Protein AF-A0A520RZV2-F1 (afdb_monomer)

Solvent-accessible surface area (backbone atoms only — not comparable to full-atom values): 5641 Å² total; per-residue (Å²): 122,67,65,60,52,51,58,69,72,41,87,67,44,60,39,79,42,85,43,65,68,91,54,41,54,62,55,34,53,69,44,55,80,52,77,84,25,14,36,23,39,26,39,49,92,39,63,72,88,43,96,86,32,50,25,68,58,19,50,54,49,34,60,49,47,32,72,74,50,69,66,45,37,33,38,22,48,86,96,43,80,29,50,36,92,39,45,44,75,38,72,91,79,67,40,64,42,74,109

Organism: NCBI:txi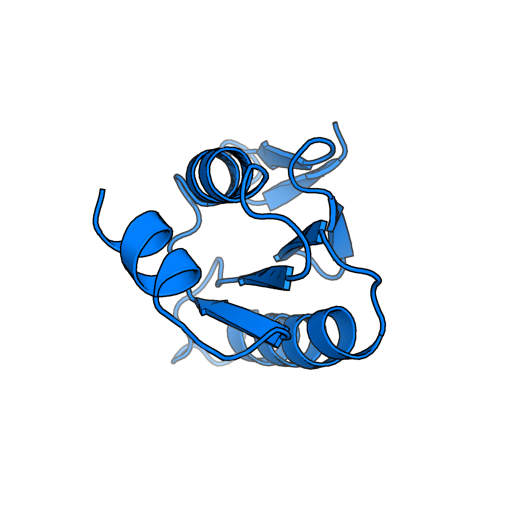d2510334

Radius of gyration: 12.78 Å; Cα contacts (8 Å, |Δi|>4): 177; chains: 1; bounding box: 38×28×32 Å

Foldseek 3Di:
DPPLVVVLPDPDQQEEAEDDDPCQLVVLVVNQPPWSHEYEYEYWLDPPPDPPICGVVQVVVSVVRSVPDGTAGWYRWPNDIGGSVQWDQPPVVRGIDGD

Structure (mmCIF, N/CA/C/O backbone):
data_AF-A0A520RZV2-F1
#
_entry.id   AF-A0A520RZV2-F1
#
loop_
_atom_site.group_PDB
_atom_site.id
_atom_site.type_symbol
_atom_site.label_atom_id
_atom_site.label_alt_id
_atom_site.label_comp_id
_atom_site.label_asym_id
_atom_site.label_entity_id
_atom_site.label_seq_id
_atom_site.pdbx_PDB_ins_code
_atom_site.Cartn_x
_atom_site.Cartn_y
_atom_site.Cartn_z
_atom_site.occupancy
_atom_site.B_iso_or_equiv
_atom_site.auth_seq_id
_atom_site.auth_comp_id
_atom_site.auth_asym_id
_atom_site.auth_atom_id
_atom_site.pdbx_PDB_model_num
ATOM 1 N N . GLN A 1 1 ? -5.084 16.148 0.280 1.00 55.41 1 GLN A N 1
ATOM 2 C CA . GLN A 1 1 ? -6.293 16.172 1.142 1.00 55.41 1 GLN A CA 1
ATOM 3 C C . GLN A 1 1 ? -7.427 15.262 0.646 1.00 55.41 1 GLN A C 1
ATOM 5 O O . GLN A 1 1 ? -8.247 14.853 1.457 1.00 55.41 1 GLN A O 1
ATOM 10 N N . THR A 1 2 ? -7.460 14.874 -0.631 1.00 85.94 2 THR A N 1
ATOM 11 C CA . THR A 1 2 ? -8.579 14.140 -1.254 1.00 85.94 2 THR A CA 1
ATOM 12 C C . THR A 1 2 ? -8.720 12.674 -0.811 1.00 85.94 2 THR A C 1
ATOM 14 O O . THR A 1 2 ? -9.833 12.239 -0.533 1.00 85.94 2 THR A O 1
ATOM 17 N N . VAL A 1 3 ? -7.622 11.917 -0.656 1.00 95.00 3 VAL A N 1
ATOM 18 C CA . VAL A 1 3 ? -7.703 10.467 -0.354 1.00 95.00 3 VAL A CA 1
ATOM 19 C C . VAL A 1 3 ? -8.224 10.156 1.055 1.00 95.00 3 VAL A C 1
ATOM 21 O O . VAL A 1 3 ? -9.098 9.311 1.202 1.00 95.00 3 VAL A O 1
ATOM 24 N N . LYS A 1 4 ? -7.771 10.878 2.094 1.00 95.88 4 LYS A N 1
ATOM 25 C CA . LYS A 1 4 ? -8.250 10.682 3.479 1.00 95.88 4 LYS A CA 1
ATOM 26 C C . LYS A 1 4 ? -9.758 10.898 3.580 1.00 95.88 4 LYS A C 1
ATOM 28 O O . LYS A 1 4 ? -10.444 10.125 4.238 1.00 95.88 4 LYS A O 1
ATOM 33 N N . GLN A 1 5 ? -10.272 11.928 2.907 1.00 96.06 5 GLN A N 1
ATOM 34 C CA . GLN A 1 5 ? -11.706 12.211 2.893 1.00 96.06 5 GLN A CA 1
ATOM 35 C C . GLN A 1 5 ? -12.488 11.148 2.120 1.00 96.06 5 GLN A C 1
ATOM 37 O O . GLN A 1 5 ? -13.506 10.681 2.618 1.00 96.06 5 GLN A O 1
ATOM 42 N N . ALA A 1 6 ? -11.978 10.693 0.971 1.00 96.44 6 ALA A N 1
ATOM 43 C CA . ALA A 1 6 ? -12.589 9.591 0.228 1.00 96.44 6 ALA A CA 1
ATOM 44 C C . ALA A 1 6 ? -12.670 8.304 1.068 1.00 96.44 6 ALA A C 1
ATOM 46 O O . ALA A 1 6 ? -13.715 7.662 1.110 1.00 96.44 6 ALA A O 1
ATOM 47 N N . VAL A 1 7 ? -11.606 7.957 1.800 1.00 97.44 7 VAL A N 1
ATOM 48 C CA . VAL A 1 7 ? -11.591 6.784 2.689 1.00 97.44 7 VAL A CA 1
ATOM 49 C C . VAL A 1 7 ? -12.566 6.946 3.860 1.00 97.44 7 VAL A C 1
ATOM 51 O O . VAL A 1 7 ? -13.268 5.992 4.188 1.00 97.44 7 VAL A O 1
ATOM 54 N N . LYS A 1 8 ? -12.655 8.139 4.468 1.00 96.38 8 LYS A N 1
ATOM 55 C CA . LYS A 1 8 ? -13.627 8.425 5.541 1.00 96.38 8 LYS A CA 1
ATOM 56 C C . LYS A 1 8 ? -15.077 8.323 5.063 1.00 96.38 8 LYS A C 1
ATOM 58 O O . LYS A 1 8 ? -15.900 7.761 5.773 1.00 96.38 8 LYS A O 1
ATOM 63 N N . ALA A 1 9 ? -15.375 8.851 3.877 1.00 96.06 9 ALA A N 1
ATOM 64 C CA . ALA A 1 9 ? -16.713 8.814 3.287 1.00 96.06 9 ALA A CA 1
ATOM 65 C C . ALA A 1 9 ? -17.090 7.429 2.727 1.00 96.06 9 ALA A C 1
ATOM 67 O O . ALA A 1 9 ? -18.264 7.150 2.501 1.00 96.06 9 ALA A O 1
ATOM 68 N N . CYS A 1 10 ? -16.112 6.553 2.488 1.00 95.88 10 CYS A N 1
ATOM 69 C CA . CYS A 1 10 ? -16.353 5.219 1.959 1.00 95.88 10 CYS A CA 1
ATOM 70 C C . CYS A 1 10 ? -16.972 4.298 3.021 1.00 95.88 10 CYS A C 1
ATOM 72 O O . CYS A 1 10 ? -16.412 4.101 4.102 1.00 95.88 10 CYS A O 1
ATOM 74 N N . HIS A 1 11 ? -18.094 3.658 2.687 1.00 96.88 11 HIS A N 1
ATOM 75 C CA . HIS A 1 11 ? -18.745 2.670 3.554 1.00 96.88 11 HIS A CA 1
ATOM 76 C C . HIS A 1 11 ? -17.967 1.348 3.661 1.00 96.88 11 HIS A C 1
ATOM 78 O O . HIS A 1 11 ? -18.162 0.599 4.613 1.00 96.88 11 HIS A O 1
ATOM 84 N N . ALA A 1 12 ? -17.061 1.049 2.723 1.00 97.94 12 ALA A N 1
ATOM 85 C CA . ALA A 1 12 ? -16.272 -0.177 2.776 1.00 97.94 12 ALA A CA 1
ATOM 86 C C . ALA A 1 12 ? -15.296 -0.170 3.967 1.00 97.94 12 ALA A C 1
ATOM 88 O O . ALA A 1 12 ? -14.646 0.837 4.261 1.00 97.94 12 ALA A O 1
ATOM 89 N N . HIS A 1 13 ? -15.166 -1.318 4.633 1.00 98.00 13 HIS A N 1
ATOM 90 C CA . HIS A 1 13 ? -14.194 -1.532 5.714 1.00 98.00 13 HIS A CA 1
ATOM 91 C C . HIS A 1 13 ? -12.870 -2.121 5.223 1.00 98.00 13 HIS A C 1
ATOM 93 O O . HIS A 1 13 ? -11.872 -2.038 5.926 1.00 98.00 13 HIS A O 1
ATOM 99 N N . LYS A 1 14 ? -12.851 -2.710 4.025 1.00 98.75 14 LYS A N 1
ATOM 100 C CA . LYS A 1 14 ? -11.675 -3.315 3.392 1.00 98.75 14 LYS A CA 1
ATOM 101 C C . LYS A 1 14 ? -11.368 -2.530 2.126 1.00 98.75 14 LYS A C 1
ATOM 103 O O . LYS A 1 14 ? -12.177 -2.533 1.201 1.00 98.75 14 LYS A O 1
ATOM 108 N N . ILE A 1 15 ? -10.255 -1.806 2.115 1.00 98.75 15 ILE A N 1
ATOM 109 C CA . ILE A 1 15 ? -9.921 -0.848 1.058 1.00 98.75 15 ILE A CA 1
ATOM 110 C C . ILE A 1 15 ? -8.508 -1.127 0.556 1.00 98.75 15 ILE A C 1
ATOM 112 O O . ILE A 1 15 ? -7.567 -1.194 1.342 1.00 98.75 15 ILE A O 1
ATOM 116 N N . ILE A 1 16 ? -8.357 -1.237 -0.761 1.00 98.69 16 ILE A N 1
ATOM 117 C CA . ILE A 1 16 ? -7.054 -1.242 -1.428 1.00 98.69 16 ILE A CA 1
ATOM 118 C C . ILE A 1 16 ? -6.891 0.091 -2.148 1.00 98.69 16 ILE A C 1
ATOM 120 O O . ILE A 1 16 ? -7.819 0.560 -2.808 1.00 98.69 16 ILE A O 1
ATOM 124 N N . ILE A 1 17 ? -5.715 0.697 -2.024 1.00 98.44 17 ILE A N 1
ATOM 125 C CA . ILE A 1 17 ? -5.363 1.949 -2.692 1.00 98.44 17 ILE A CA 1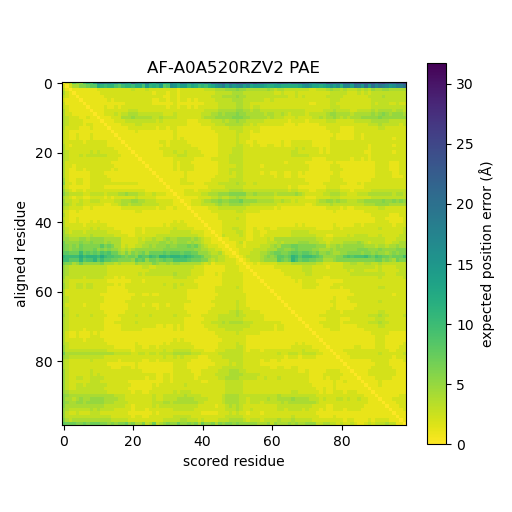
ATOM 126 C C . ILE A 1 17 ? -4.117 1.704 -3.535 1.00 98.44 17 ILE A C 1
ATOM 128 O O . ILE A 1 17 ? -3.036 1.457 -3.003 1.00 98.44 17 ILE A O 1
ATOM 132 N N . THR A 1 18 ? -4.251 1.820 -4.853 1.00 97.88 18 THR A N 1
ATOM 133 C CA . THR A 1 18 ? -3.093 1.923 -5.746 1.00 97.88 18 THR A CA 1
ATOM 134 C C . THR A 1 18 ? -2.492 3.321 -5.640 1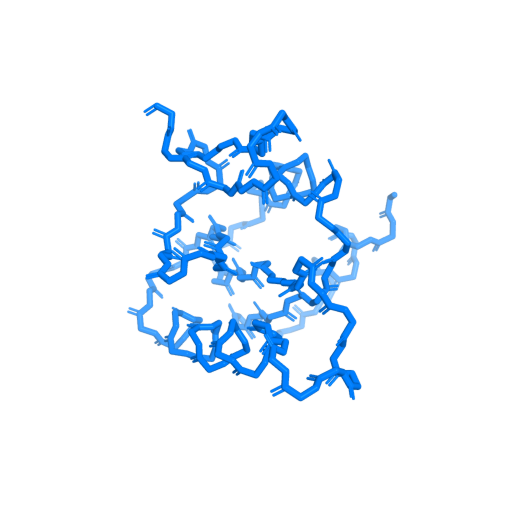.00 97.88 18 THR A C 1
ATOM 136 O O . THR A 1 18 ? -3.215 4.314 -5.746 1.00 97.88 18 THR A O 1
ATOM 139 N N . HIS A 1 19 ? -1.183 3.414 -5.436 1.00 98.12 19 HIS A N 1
ATOM 140 C CA . HIS A 1 19 ? -0.491 4.669 -5.161 1.00 98.12 19 HIS A CA 1
ATOM 141 C C . HIS A 1 19 ? 0.925 4.662 -5.762 1.00 98.12 19 HIS A C 1
ATOM 143 O O . HIS A 1 19 ? 1.565 3.616 -5.855 1.00 98.12 19 HIS A O 1
ATOM 149 N N . GLY A 1 20 ? 1.439 5.837 -6.142 1.00 97.06 20 GLY A N 1
ATOM 150 C CA . GLY A 1 20 ? 2.844 5.993 -6.543 1.00 97.06 20 GLY A CA 1
ATOM 151 C C . GLY A 1 20 ? 3.802 5.746 -5.371 1.00 97.06 20 GLY A C 1
ATOM 152 O O . GLY A 1 20 ? 3.458 5.998 -4.218 1.00 97.06 20 GLY A O 1
ATOM 153 N N . THR A 1 21 ? 5.010 5.247 -5.613 1.00 97.69 21 THR A N 1
ATOM 154 C CA . THR A 1 21 ? 5.863 4.767 -4.509 1.00 97.69 21 THR A CA 1
ATOM 155 C C . THR A 1 21 ? 6.501 5.868 -3.669 1.00 97.69 21 THR A C 1
ATOM 157 O O . THR A 1 21 ? 6.777 5.636 -2.495 1.00 97.69 21 THR A O 1
ATOM 160 N N . ASP A 1 22 ? 6.689 7.059 -4.232 1.00 96.62 22 ASP A N 1
ATOM 161 C CA . ASP A 1 22 ? 7.522 8.114 -3.639 1.00 96.62 22 ASP A CA 1
ATOM 162 C C . ASP A 1 22 ? 6.978 8.625 -2.302 1.00 96.62 22 ASP A C 1
ATOM 164 O O . ASP A 1 22 ? 7.727 8.843 -1.355 1.00 96.62 22 ASP A O 1
ATOM 168 N N . THR A 1 23 ? 5.656 8.772 -2.203 1.00 97.38 23 THR A N 1
ATOM 169 C CA . THR A 1 23 ? 4.977 9.317 -1.015 1.00 97.38 23 THR A CA 1
ATOM 170 C C . THR A 1 23 ? 4.014 8.323 -0.369 1.00 97.38 23 THR A C 1
ATOM 172 O O . THR A 1 23 ? 3.250 8.690 0.522 1.00 97.38 23 THR A O 1
ATOM 175 N N . MET A 1 24 ? 4.059 7.047 -0.772 1.00 98.06 24 MET A N 1
ATOM 176 C CA . MET A 1 24 ? 3.134 6.008 -0.302 1.00 98.06 24 MET A CA 1
ATOM 177 C C . MET A 1 24 ? 3.105 5.889 1.226 1.00 98.06 24 MET A C 1
ATOM 179 O O . MET A 1 24 ? 2.028 5.868 1.816 1.00 98.06 24 MET A O 1
ATOM 183 N N . VAL A 1 25 ? 4.277 5.868 1.870 1.00 98.12 25 VAL A N 1
ATOM 184 C CA . VAL A 1 25 ? 4.387 5.767 3.337 1.00 98.12 25 VAL A CA 1
ATOM 185 C C . VAL A 1 25 ? 3.796 7.001 4.023 1.00 98.12 25 VAL A C 1
ATOM 187 O O . VAL A 1 25 ? 3.069 6.873 5.002 1.00 98.12 25 VAL A O 1
ATOM 190 N N . ALA A 1 26 ? 4.026 8.198 3.475 1.00 97.38 26 ALA A N 1
ATOM 191 C CA . ALA A 1 26 ? 3.451 9.428 4.017 1.00 97.38 26 ALA A CA 1
ATOM 192 C C . ALA A 1 26 ? 1.914 9.413 3.935 1.00 97.38 26 ALA A C 1
ATOM 194 O O . ALA A 1 26 ? 1.236 9.752 4.907 1.00 97.38 26 ALA A O 1
ATOM 195 N N . THR A 1 27 ? 1.355 8.960 2.808 1.00 98.00 27 THR A N 1
ATOM 196 C CA . THR A 1 27 ? -0.095 8.780 2.660 1.00 98.00 27 THR A CA 1
ATOM 197 C C . THR A 1 27 ? -0.632 7.730 3.637 1.00 98.00 27 THR A C 1
ATOM 199 O O . THR A 1 27 ? -1.664 7.969 4.265 1.00 98.00 27 THR A O 1
ATOM 202 N N . ALA A 1 28 ? 0.067 6.604 3.815 1.00 98.19 28 ALA A N 1
ATOM 203 C CA . ALA A 1 28 ? -0.314 5.554 4.760 1.00 98.19 28 ALA A CA 1
ATOM 204 C C . ALA A 1 28 ? -0.407 6.090 6.201 1.00 98.19 28 ALA A C 1
ATOM 206 O O . ALA A 1 28 ? -1.421 5.888 6.868 1.00 98.19 28 ALA A O 1
ATOM 207 N N . SER A 1 29 ? 0.585 6.867 6.644 1.00 97.38 29 SER A N 1
ATOM 208 C CA . SER A 1 29 ? 0.587 7.489 7.976 1.00 97.38 29 SER A CA 1
ATOM 209 C C . SER A 1 29 ? -0.596 8.433 8.202 1.00 97.38 29 SER A C 1
ATOM 211 O O . SER A 1 29 ? -1.201 8.419 9.267 1.00 97.38 29 SER A O 1
ATOM 213 N N . VAL A 1 30 ? -0.993 9.213 7.193 1.00 96.62 30 VAL A N 1
ATOM 214 C CA . VAL A 1 30 ? -2.155 10.120 7.289 1.00 96.62 30 VAL A CA 1
ATOM 215 C C . VAL A 1 30 ? -3.489 9.359 7.385 1.00 96.62 30 VAL A C 1
ATOM 217 O O . VAL A 1 30 ? -4.464 9.877 7.946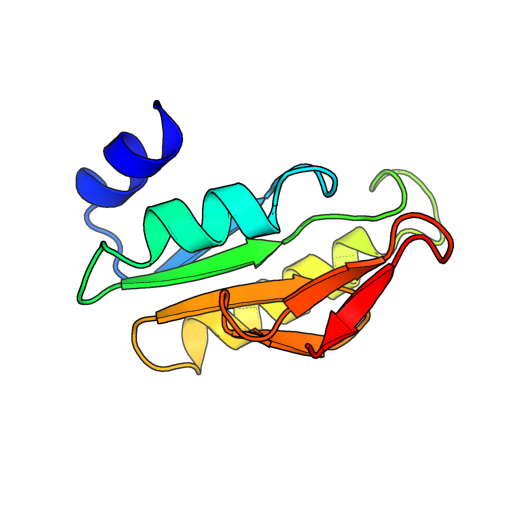 1.00 96.62 30 VAL A O 1
ATOM 220 N N . LEU A 1 31 ? -3.555 8.149 6.822 1.00 97.75 31 LEU A N 1
ATOM 221 C CA . LEU A 1 31 ? -4.734 7.278 6.849 1.00 97.75 31 LEU A CA 1
ATOM 222 C C . LEU A 1 31 ? -4.855 6.470 8.148 1.00 97.75 31 LEU A C 1
ATOM 224 O O . LEU A 1 31 ? -5.960 6.035 8.463 1.00 97.75 31 LEU A O 1
ATOM 228 N N . ALA A 1 32 ? -3.768 6.313 8.911 1.00 96.69 32 ALA A N 1
ATOM 229 C CA . ALA A 1 32 ? -3.733 5.544 10.159 1.00 96.69 32 ALA A CA 1
ATOM 230 C C . ALA A 1 32 ? -4.695 6.059 11.243 1.00 96.69 32 ALA A C 1
ATOM 232 O O . ALA A 1 32 ? -5.119 5.308 12.113 1.00 96.69 32 ALA A O 1
ATOM 233 N N . GLU A 1 33 ? -5.094 7.329 11.161 1.00 93.44 33 GLU A N 1
ATOM 234 C CA . GLU A 1 33 ? -6.089 7.935 12.052 1.00 93.44 33 GLU A CA 1
ATOM 235 C C . GLU A 1 33 ? -7.536 7.481 11.780 1.00 93.44 33 GLU A C 1
ATOM 237 O O . GLU A 1 33 ? -8.449 7.910 12.486 1.00 93.44 33 GLU A O 1
ATOM 242 N N . ILE A 1 34 ? -7.794 6.701 10.724 1.00 96.25 34 ILE A N 1
ATOM 243 C CA . ILE A 1 34 ? -9.143 6.237 10.382 1.00 96.25 34 ILE A CA 1
ATOM 244 C C . ILE A 1 34 ? -9.376 4.875 11.051 1.00 96.25 34 ILE A C 1
ATOM 246 O O . ILE A 1 34 ? -8.795 3.881 10.611 1.00 96.25 34 ILE A O 1
ATOM 250 N N . PRO A 1 35 ? -10.221 4.800 12.095 1.00 95.31 35 PRO A N 1
ATOM 251 C CA . PRO A 1 35 ? -10.441 3.557 12.818 1.00 95.31 35 PRO A CA 1
ATOM 252 C C . PRO A 1 35 ? -11.321 2.588 12.012 1.00 95.31 35 PRO A C 1
ATOM 254 O O . PRO A 1 35 ? -11.972 2.969 11.039 1.00 95.31 35 PRO A O 1
ATOM 257 N N . GLU A 1 36 ? -11.347 1.324 12.443 1.00 97.00 36 GLU A N 1
ATOM 258 C CA . GLU A 1 36 ? -12.290 0.285 11.977 1.00 97.00 36 GLU A CA 1
ATOM 259 C C . GLU A 1 36 ? -12.235 -0.065 10.478 1.00 97.00 36 GLU A C 1
ATOM 261 O O . GLU A 1 36 ? -1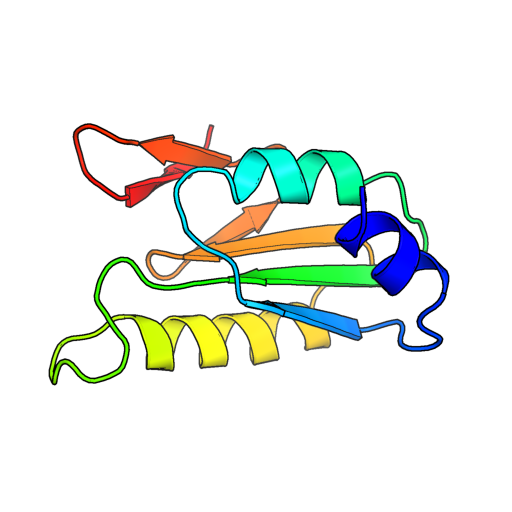3.133 -0.730 9.948 1.00 97.00 36 GLU A O 1
ATOM 266 N N . LYS A 1 37 ? -11.169 0.343 9.781 1.00 98.50 37 LYS A N 1
ATOM 267 C CA . LYS A 1 37 ? -10.917 -0.009 8.382 1.00 98.50 37 LYS A CA 1
ATOM 268 C C . LYS A 1 37 ? -9.575 -0.720 8.234 1.00 98.50 37 LYS A C 1
ATOM 270 O O . LYS A 1 37 ? -8.582 -0.317 8.831 1.00 98.50 37 LYS A O 1
ATOM 275 N N . THR A 1 38 ? -9.545 -1.764 7.413 1.00 98.81 38 THR A N 1
ATOM 276 C CA . THR A 1 38 ? -8.320 -2.378 6.895 1.00 98.81 38 THR A CA 1
ATOM 277 C C . THR A 1 38 ? -8.004 -1.711 5.563 1.00 98.81 38 THR A C 1
ATOM 279 O O . THR A 1 38 ? -8.737 -1.884 4.586 1.00 98.81 38 THR A O 1
ATOM 282 N N . ILE A 1 39 ? -6.937 -0.918 5.528 1.00 98.81 39 ILE A N 1
ATOM 283 C CA . ILE A 1 39 ? -6.529 -0.148 4.353 1.00 98.81 39 ILE 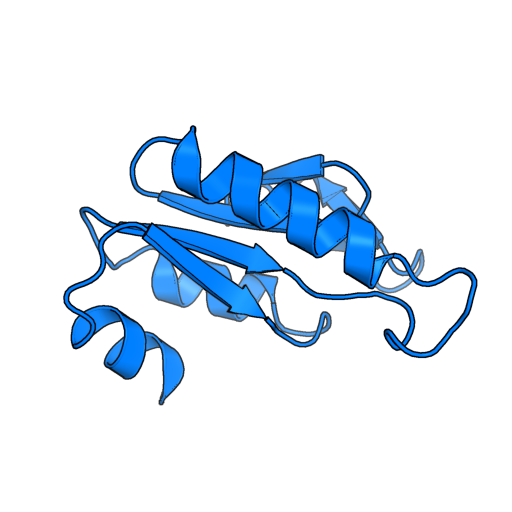A CA 1
ATOM 284 C C . ILE A 1 39 ? -5.155 -0.640 3.917 1.00 98.81 39 ILE A C 1
ATOM 286 O O . ILE A 1 39 ? -4.202 -0.588 4.689 1.00 98.81 39 ILE A O 1
ATOM 290 N N . VAL A 1 40 ? -5.040 -1.097 2.676 1.00 98.88 40 VAL A N 1
ATOM 291 C CA . VAL A 1 40 ? -3.772 -1.559 2.111 1.00 98.88 40 VAL A CA 1
ATOM 292 C C . VAL A 1 40 ? -3.377 -0.657 0.954 1.00 98.88 40 VAL A C 1
ATOM 294 O O . VAL A 1 40 ? -4.099 -0.554 -0.037 1.00 98.88 40 VAL A O 1
ATOM 297 N N . LEU A 1 41 ? -2.233 0.008 1.080 1.00 98.81 41 LEU A N 1
ATOM 298 C CA . LEU A 1 41 ? -1.624 0.760 -0.005 1.00 98.81 41 LEU A CA 1
ATOM 299 C C . LEU A 1 41 ? -0.674 -0.153 -0.770 1.00 98.81 41 LEU A C 1
ATOM 301 O O . LEU A 1 41 ? 0.102 -0.907 -0.183 1.00 98.81 41 LEU A O 1
ATOM 305 N N . THR A 1 42 ? -0.719 -0.069 -2.088 1.00 98.69 42 THR A N 1
ATOM 306 C CA . THR A 1 42 ? 0.172 -0.833 -2.953 1.00 98.69 42 THR A CA 1
ATOM 307 C C . THR A 1 42 ? 0.483 -0.055 -4.220 1.00 98.69 42 THR A C 1
ATOM 309 O O . THR A 1 42 ? -0.139 0.967 -4.514 1.00 98.69 42 THR A O 1
ATOM 312 N N . GLY A 1 43 ? 1.467 -0.516 -4.972 1.00 97.81 43 GLY A N 1
ATOM 313 C CA . GLY A 1 43 ? 1.914 0.117 -6.199 1.00 97.81 43 GLY A CA 1
ATOM 314 C C . GLY A 1 43 ? 2.852 -0.808 -6.952 1.00 97.81 43 GLY A C 1
ATOM 315 O O . GLY A 1 43 ? 2.792 -2.027 -6.808 1.00 97.81 43 GLY A O 1
ATOM 316 N N . ALA A 1 44 ? 3.724 -0.222 -7.758 1.00 97.75 44 ALA A N 1
ATOM 317 C CA . ALA A 1 44 ? 4.740 -0.958 -8.489 1.00 97.75 44 ALA A CA 1
ATOM 318 C C . ALA A 1 44 ? 5.989 -0.094 -8.646 1.00 97.75 44 ALA A C 1
ATOM 320 O O . ALA A 1 44 ? 5.889 1.129 -8.776 1.00 97.75 44 ALA A O 1
ATOM 321 N N . LEU A 1 45 ? 7.155 -0.733 -8.631 1.00 95.88 45 LEU A N 1
ATOM 322 C CA . LEU A 1 45 ? 8.435 -0.102 -8.954 1.00 95.88 45 LEU A CA 1
ATOM 323 C C . LEU A 1 45 ? 8.653 -0.022 -10.466 1.00 95.88 45 LEU A C 1
ATOM 325 O O . LEU A 1 45 ? 9.401 0.834 -10.937 1.00 95.88 45 LEU A O 1
ATOM 329 N N . GLN A 1 46 ? 7.989 -0.899 -11.221 1.00 94.69 46 GLN A N 1
ATOM 330 C CA . GLN A 1 46 ? 7.965 -0.874 -12.678 1.00 94.69 46 GLN A CA 1
ATOM 331 C C . GLN A 1 46 ? 6.533 -0.713 -13.202 1.00 94.69 46 GLN A C 1
ATOM 333 O O . GLN A 1 46 ? 5.616 -1.332 -12.658 1.00 94.69 46 GLN A O 1
ATOM 338 N N . PRO A 1 47 ? 6.312 0.044 -14.294 1.00 92.38 47 PRO A N 1
ATOM 339 C CA . PRO A 1 47 ? 4.992 0.172 -14.907 1.00 92.38 47 PRO A CA 1
ATOM 340 C C . PRO A 1 47 ? 4.341 -1.187 -15.192 1.00 92.38 47 PRO A C 1
ATOM 342 O O . PRO A 1 47 ? 4.993 -2.091 -15.708 1.00 92.38 47 PRO A O 1
ATOM 345 N N . ALA A 1 48 ? 3.038 -1.308 -14.925 1.00 90.44 48 ALA A N 1
ATOM 346 C CA . ALA A 1 48 ? 2.295 -2.570 -15.038 1.00 90.44 48 ALA A CA 1
ATOM 347 C C . ALA A 1 48 ? 2.308 -3.203 -16.446 1.00 90.44 48 ALA A C 1
ATOM 349 O O . ALA A 1 48 ? 2.064 -4.395 -16.589 1.00 90.44 48 ALA A O 1
ATOM 350 N N . LEU A 1 49 ? 2.600 -2.416 -17.488 1.00 92.06 49 LEU A N 1
ATOM 351 C CA . LEU A 1 49 ? 2.705 -2.889 -18.873 1.00 92.06 49 LEU A CA 1
ATOM 352 C C . LEU A 1 49 ? 3.995 -3.679 -19.146 1.00 92.06 49 LEU A C 1
ATOM 354 O O . LEU A 1 49 ? 4.116 -4.313 -20.194 1.00 92.06 49 LEU A O 1
ATOM 358 N N . PHE A 1 50 ? 4.986 -3.622 -18.253 1.00 92.06 50 PHE A N 1
ATOM 359 C CA . PHE A 1 50 ? 6.260 -4.305 -18.453 1.00 92.06 50 PHE A CA 1
ATOM 360 C C . PHE A 1 50 ? 6.135 -5.781 -18.071 1.00 92.06 50 PHE A C 1
ATOM 362 O O . PHE A 1 50 ? 5.589 -6.120 -17.026 1.00 92.06 50 PHE A O 1
ATOM 369 N N . LYS A 1 51 ? 6.708 -6.668 -18.896 1.00 87.50 51 LYS A N 1
ATOM 370 C CA . LYS A 1 51 ? 6.636 -8.130 -18.708 1.00 87.50 51 LYS A CA 1
ATOM 371 C C . LYS A 1 51 ? 7.144 -8.597 -17.336 1.00 87.50 51 LYS A C 1
ATOM 373 O O . LYS A 1 51 ? 6.638 -9.578 -16.808 1.00 87.50 51 LYS A O 1
ATOM 378 N N . ASN A 1 52 ? 8.122 -7.887 -16.776 1.00 89.62 52 ASN A N 1
ATOM 379 C CA . ASN A 1 52 ? 8.749 -8.210 -15.495 1.00 89.62 52 ASN A CA 1
ATOM 380 C C . ASN A 1 52 ? 8.271 -7.287 -14.356 1.00 89.62 52 ASN A C 1
ATOM 382 O O . ASN A 1 52 ? 8.969 -7.149 -13.356 1.00 89.62 52 ASN A O 1
ATOM 386 N N . SER A 1 53 ? 7.113 -6.633 -14.518 1.00 94.44 53 SER A N 1
ATOM 387 C CA . SER A 1 53 ? 6.562 -5.732 -13.505 1.00 94.44 53 SER A CA 1
ATOM 388 C C . SER A 1 53 ? 6.157 -6.476 -12.232 1.00 94.44 53 SER A C 1
ATOM 390 O O . SER A 1 53 ? 5.548 -7.545 -12.273 1.00 94.44 53 SER A O 1
ATOM 392 N N . ASP A 1 54 ? 6.421 -5.844 -11.092 1.00 96.00 54 ASP A N 1
ATOM 393 C CA . ASP A 1 54 ? 5.987 -6.271 -9.764 1.00 96.00 54 ASP A CA 1
ATOM 394 C C . ASP A 1 54 ? 4.498 -5.971 -9.486 1.00 96.00 54 ASP A C 1
ATOM 396 O O . ASP A 1 54 ? 3.938 -6.462 -8.505 1.00 96.00 54 ASP A O 1
ATOM 400 N N . ALA A 1 55 ? 3.820 -5.218 -10.363 1.00 96.06 55 ALA A N 1
ATOM 401 C CA . ALA A 1 55 ? 2.449 -4.749 -10.154 1.00 96.06 55 ALA A CA 1
ATOM 402 C C . ALA A 1 55 ? 1.442 -5.880 -9.886 1.00 96.06 55 ALA A C 1
ATOM 404 O O . ALA A 1 55 ? 0.643 -5.793 -8.954 1.00 96.06 55 ALA A O 1
ATOM 405 N N . MET A 1 56 ? 1.476 -6.952 -10.688 1.00 94.88 56 MET A N 1
ATOM 406 C CA . MET A 1 56 ? 0.512 -8.054 -10.565 1.00 94.88 56 MET A CA 1
ATOM 407 C C . MET A 1 56 ? 0.654 -8.792 -9.234 1.00 94.88 56 MET A C 1
ATOM 409 O O . MET A 1 56 ? -0.348 -9.107 -8.589 1.00 94.88 56 MET A O 1
ATOM 413 N N . PHE A 1 57 ? 1.895 -9.029 -8.805 1.00 95.56 57 PHE A N 1
ATOM 414 C CA . PHE A 1 57 ? 2.163 -9.670 -7.525 1.00 95.56 57 PHE A CA 1
ATOM 415 C C . PHE A 1 57 ? 1.717 -8.776 -6.362 1.00 95.56 57 PHE A C 1
ATOM 417 O O . PHE A 1 57 ? 0.990 -9.228 -5.476 1.00 95.56 57 PHE A O 1
ATOM 424 N N . ASN A 1 58 ? 2.071 -7.489 -6.405 1.00 97.94 58 ASN A N 1
ATOM 425 C CA . ASN A 1 58 ? 1.719 -6.515 -5.373 1.00 97.94 58 ASN A CA 1
ATOM 426 C C . ASN A 1 58 ? 0.194 -6.371 -5.194 1.00 97.94 58 ASN A C 1
ATOM 428 O O . ASN A 1 58 ? -0.287 -6.300 -4.060 1.00 97.94 58 ASN A O 1
ATOM 432 N N . ILE A 1 59 ? -0.586 -6.418 -6.284 1.00 97.31 59 ILE A N 1
ATOM 433 C CA . ILE A 1 59 ? -2.058 -6.445 -6.224 1.00 97.31 59 ILE A CA 1
ATOM 434 C C . ILE A 1 59 ? -2.572 -7.726 -5.557 1.00 97.31 59 ILE A C 1
ATOM 436 O O . ILE A 1 59 ? -3.440 -7.649 -4.686 1.00 97.31 59 ILE A O 1
ATOM 440 N N . GLY A 1 60 ? -2.033 -8.895 -5.913 1.00 97.81 60 GLY A N 1
ATOM 441 C CA . GLY A 1 60 ? -2.399 -10.162 -5.267 1.00 97.81 60 GLY A CA 1
ATOM 442 C C . GLY A 1 60 ? -2.107 -10.157 -3.761 1.00 97.81 60 GLY A C 1
ATOM 443 O O . GLY A 1 60 ? -2.950 -10.563 -2.950 1.00 97.81 60 GLY A O 1
ATOM 444 N N . ALA A 1 61 ? -0.952 -9.614 -3.372 1.00 98.31 61 ALA A N 1
ATOM 445 C CA . ALA A 1 61 ? -0.590 -9.405 -1.975 1.00 98.31 61 ALA A CA 1
ATOM 446 C C . ALA A 1 61 ? -1.564 -8.442 -1.273 1.00 98.31 61 ALA A C 1
ATOM 448 O O . ALA A 1 61 ? -2.024 -8.742 -0.171 1.00 98.31 61 ALA A O 1
ATOM 449 N N . ALA A 1 62 ? -1.951 -7.336 -1.919 1.00 98.69 62 ALA A N 1
ATOM 450 C CA . ALA A 1 62 ? -2.899 -6.373 -1.361 1.00 98.69 62 ALA A CA 1
ATOM 451 C C . ALA A 1 62 ? -4.294 -6.976 -1.136 1.00 98.69 62 ALA A C 1
ATOM 453 O O . ALA A 1 62 ? -4.892 -6.782 -0.075 1.00 98.69 62 ALA A O 1
ATOM 454 N N . ILE A 1 63 ? -4.792 -7.752 -2.107 1.00 98.62 63 ILE A N 1
ATOM 455 C CA . ILE A 1 63 ? -6.063 -8.489 -2.013 1.00 98.62 63 ILE A CA 1
ATOM 456 C C . ILE A 1 63 ? -6.034 -9.485 -0.856 1.00 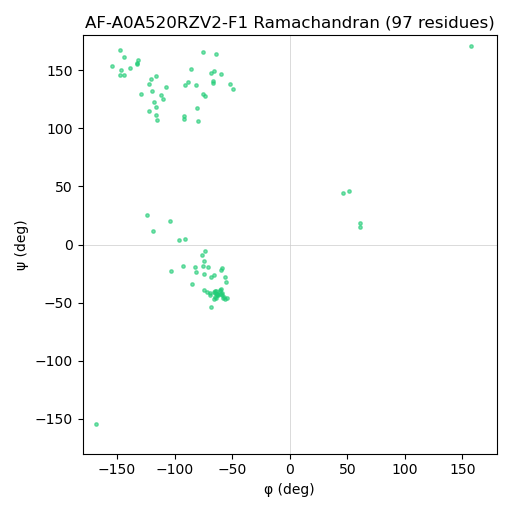98.62 63 ILE A C 1
ATOM 458 O O . ILE A 1 63 ? -7.022 -9.622 -0.133 1.00 98.62 63 ILE A O 1
ATOM 462 N N . THR A 1 64 ? -4.911 -10.168 -0.653 1.00 98.62 64 THR A N 1
ATOM 463 C CA . THR A 1 64 ? -4.759 -11.107 0.462 1.00 98.62 64 THR A CA 1
ATOM 464 C C . THR A 1 64 ? -4.744 -10.352 1.792 1.00 98.62 64 THR A C 1
ATOM 466 O O . THR A 1 64 ? -5.589 -10.601 2.652 1.00 98.62 64 THR A O 1
ATOM 469 N N . ALA A 1 65 ? -3.862 -9.358 1.926 1.00 98.69 65 ALA A N 1
ATOM 470 C CA . ALA A 1 65 ? -3.676 -8.580 3.147 1.00 98.69 65 ALA A CA 1
ATOM 471 C C . ALA A 1 65 ? -4.965 -7.890 3.616 1.00 98.69 65 ALA A C 1
ATOM 473 O O . ALA A 1 65 ? -5.315 -7.973 4.794 1.00 98.69 65 ALA A O 1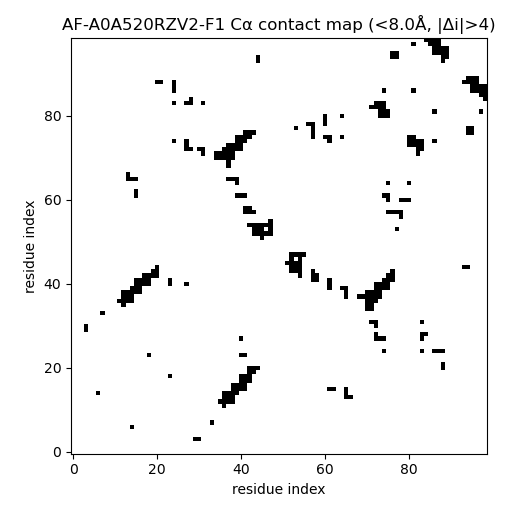
ATOM 474 N N . VAL A 1 66 ? -5.718 -7.258 2.707 1.00 98.75 66 VAL A N 1
ATOM 475 C CA . VAL A 1 66 ? -6.947 -6.538 3.079 1.00 98.75 66 VAL A CA 1
ATOM 476 C C . VAL A 1 66 ? -8.038 -7.480 3.602 1.00 98.75 66 VAL A C 1
ATOM 478 O O . VAL A 1 66 ? -8.913 -7.071 4.366 1.00 98.75 66 VAL A O 1
ATOM 481 N N . GLN A 1 67 ? -8.011 -8.750 3.188 1.00 98.56 67 GLN A N 1
ATOM 482 C CA . GLN A 1 67 ? -8.999 -9.742 3.592 1.00 98.56 67 GLN A CA 1
ATOM 483 C C . GLN A 1 67 ? -8.662 -10.406 4.924 1.00 98.56 67 GLN A C 1
ATOM 485 O O . GLN A 1 67 ? -9.603 -10.723 5.659 1.00 98.56 67 GLN A O 1
ATOM 490 N N . THR A 1 68 ? -7.374 -10.605 5.212 1.00 98.56 68 THR A N 1
ATOM 491 C CA . THR A 1 68 ? -6.893 -11.432 6.328 1.00 98.56 68 THR A CA 1
ATOM 492 C C . THR A 1 68 ? -6.397 -10.633 7.530 1.00 98.56 68 THR A C 1
ATOM 494 O O . THR A 1 68 ? -6.369 -11.171 8.637 1.00 98.56 68 THR A O 1
ATOM 497 N N . LEU A 1 69 ? -5.992 -9.374 7.348 1.00 98.62 69 LEU A N 1
ATOM 498 C CA . LEU A 1 69 ? -5.491 -8.543 8.440 1.00 98.62 69 LEU A CA 1
ATOM 499 C C . LEU A 1 69 ? -6.620 -7.838 9.195 1.00 98.62 69 LEU A C 1
ATOM 501 O O . LEU A 1 69 ? -7.682 -7.518 8.654 1.00 98.62 69 LEU A O 1
ATOM 505 N N . LYS A 1 70 ? -6.355 -7.580 10.477 1.00 98.38 70 LYS A N 1
ATOM 506 C CA . LYS A 1 70 ? -7.218 -6.772 11.345 1.00 98.38 70 LYS A CA 1
ATOM 507 C C . LYS A 1 70 ? -7.292 -5.321 10.831 1.00 98.38 70 LYS A C 1
ATOM 509 O O . LYS A 1 70 ? -6.449 -4.929 10.023 1.00 98.38 70 LYS A O 1
ATOM 514 N N . PRO A 1 71 ? -8.271 -4.519 11.295 1.00 98.56 71 PRO A N 1
ATOM 515 C CA . PRO A 1 71 ? -8.297 -3.087 11.014 1.00 98.56 71 PRO A CA 1
ATOM 516 C C . PRO A 1 71 ? -6.949 -2.422 11.313 1.00 98.56 71 PRO A C 1
ATOM 518 O O . PRO A 1 71 ? -6.337 -2.687 12.348 1.00 98.56 71 PRO A O 1
ATOM 521 N N . GLY A 1 72 ? -6.491 -1.587 10.386 1.00 98.56 72 GLY A N 1
ATOM 522 C CA . GLY A 1 72 ? -5.147 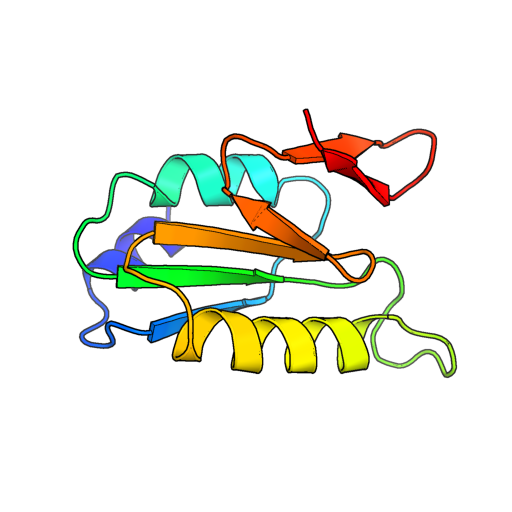-1.020 10.363 1.00 98.56 72 GLY A CA 1
ATOM 523 C C . GLY A 1 72 ? -4.748 -0.566 8.958 1.00 98.56 72 GLY A C 1
ATOM 524 O O . GLY A 1 72 ? -5.447 -0.845 7.979 1.00 98.56 72 GLY A O 1
ATOM 525 N N . VAL A 1 73 ? -3.615 0.134 8.858 1.00 98.75 73 VAL A N 1
ATOM 526 C CA . VAL A 1 73 ? -3.060 0.599 7.581 1.00 98.75 73 VAL A CA 1
ATOM 527 C C . VAL A 1 73 ? -1.763 -0.131 7.271 1.00 98.75 73 VAL A C 1
ATOM 529 O O . VAL A 1 73 ? -0.846 -0.168 8.095 1.00 98.75 73 VAL A O 1
ATOM 532 N N . TYR A 1 74 ? -1.692 -0.680 6.064 1.00 98.88 74 TYR A N 1
ATOM 533 C CA . TYR A 1 74 ? -0.598 -1.529 5.618 1.00 98.88 74 TYR A CA 1
ATOM 534 C C . TYR A 1 74 ? -0.074 -1.105 4.247 1.00 98.88 74 TYR A C 1
ATOM 536 O O . TYR A 1 74 ? -0.782 -0.468 3.466 1.00 98.88 74 TYR A O 1
ATOM 544 N N . VAL A 1 75 ? 1.160 -1.499 3.945 1.00 98.81 75 VAL A N 1
ATOM 545 C CA . VAL A 1 75 ? 1.796 -1.362 2.630 1.00 98.81 75 VAL A CA 1
ATOM 546 C C . VAL A 1 75 ? 2.167 -2.748 2.115 1.00 98.81 75 VAL A C 1
ATOM 548 O O . VAL A 1 75 ? 2.779 -3.519 2.853 1.00 98.81 75 VAL A O 1
ATOM 551 N N . THR A 1 76 ? 1.837 -3.060 0.860 1.00 98.69 76 THR A N 1
ATOM 552 C CA . THR A 1 76 ? 2.293 -4.286 0.182 1.00 98.69 76 THR A CA 1
ATOM 553 C C . THR A 1 76 ? 3.195 -3.950 -0.994 1.00 98.69 76 THR A C 1
ATOM 555 O O . THR A 1 76 ? 2.729 -3.442 -2.016 1.00 98.69 76 THR A O 1
ATOM 558 N N . MET A 1 77 ? 4.489 -4.214 -0.825 1.00 98.31 77 MET A N 1
ATOM 559 C CA . MET A 1 77 ? 5.561 -3.966 -1.794 1.00 98.31 77 MET A CA 1
ATOM 560 C C . MET A 1 77 ? 6.706 -4.948 -1.516 1.00 98.31 77 MET A C 1
ATOM 562 O O . MET A 1 77 ? 6.891 -5.352 -0.369 1.00 98.31 77 MET A O 1
ATOM 566 N N . ASN A 1 78 ? 7.514 -5.286 -2.527 1.00 97.06 78 ASN A N 1
ATOM 567 C CA . ASN A 1 78 ? 8.718 -6.120 -2.362 1.00 97.06 78 ASN A CA 1
ATOM 568 C C . ASN A 1 78 ? 8.448 -7.443 -1.614 1.00 97.06 78 ASN A C 1
ATOM 570 O O . ASN A 1 78 ? 9.176 -7.798 -0.686 1.00 97.06 78 ASN A O 1
ATOM 574 N N . ASP A 1 79 ? 7.377 -8.132 -2.016 1.00 95.06 79 ASP A N 1
ATOM 575 C CA . ASP A 1 79 ? 6.952 -9.442 -1.503 1.00 95.06 79 ASP A CA 1
ATOM 576 C C . ASP A 1 79 ? 6.606 -9.485 -0.007 1.00 95.06 79 ASP A C 1
ATOM 578 O O . ASP A 1 79 ? 6.568 -10.548 0.614 1.00 95.06 79 ASP A O 1
ATOM 582 N N . GLN A 1 80 ? 6.346 -8.322 0.590 1.00 97.44 80 GLN A N 1
ATOM 583 C CA . GLN A 1 80 ? 6.124 -8.178 2.022 1.00 97.44 80 GLN A CA 1
ATOM 584 C C . GLN A 1 80 ? 4.888 -7.333 2.316 1.00 97.44 80 GLN A C 1
ATOM 586 O O . GLN A 1 80 ? 4.464 -6.496 1.516 1.00 97.44 80 GLN A O 1
ATOM 591 N N . VAL A 1 81 ? 4.325 -7.558 3.504 1.00 98.44 81 VAL A N 1
ATOM 592 C CA . VAL A 1 81 ? 3.291 -6.707 4.088 1.00 98.44 81 VAL A CA 1
ATOM 593 C C . VAL A 1 81 ? 3.893 -5.980 5.275 1.00 98.44 81 VAL A C 1
ATOM 595 O O . VAL A 1 81 ? 4.392 -6.612 6.205 1.00 98.44 81 VAL A O 1
ATOM 598 N N . PHE A 1 82 ? 3.806 -4.658 5.266 1.00 98.62 82 PHE A N 1
ATOM 599 C CA . PHE A 1 82 ? 4.299 -3.825 6.349 1.00 98.62 82 PHE A CA 1
ATOM 600 C C . PHE A 1 82 ? 3.157 -3.071 7.017 1.00 98.62 82 PHE A C 1
ATOM 602 O O . PHE A 1 82 ? 2.236 -2.621 6.337 1.00 98.62 82 PHE A O 1
ATOM 609 N N . ALA A 1 83 ? 3.238 -2.870 8.332 1.00 98.56 83 ALA A N 1
ATOM 610 C CA . ALA A 1 83 ? 2.447 -1.835 8.990 1.00 98.56 83 ALA A CA 1
ATOM 611 C C . ALA A 1 83 ? 2.952 -0.449 8.556 1.00 98.56 83 ALA A C 1
ATOM 613 O O . ALA A 1 83 ? 4.147 -0.277 8.298 1.00 98.56 83 ALA A O 1
ATOM 614 N N . HIS A 1 84 ? 2.056 0.537 8.465 1.00 98.19 84 HIS A N 1
ATOM 615 C CA . HIS A 1 84 ? 2.401 1.878 7.974 1.00 98.19 84 HIS A CA 1
ATOM 616 C C . HIS A 1 84 ? 3.541 2.557 8.761 1.00 98.19 84 HIS A C 1
ATOM 618 O O . HIS A 1 84 ? 4.257 3.382 8.200 1.00 98.19 84 HIS A O 1
ATOM 624 N N . ASP A 1 85 ? 3.710 2.216 10.041 1.00 97.94 85 ASP A N 1
ATOM 625 C CA . ASP A 1 85 ? 4.715 2.743 10.972 1.00 97.94 85 ASP A CA 1
ATOM 626 C C . ASP A 1 85 ? 5.970 1.861 11.085 1.00 97.94 85 ASP A C 1
ATOM 628 O O . ASP A 1 85 ? 6.853 2.141 11.894 1.00 97.94 85 ASP A O 1
ATOM 632 N N . ARG A 1 86 ? 6.058 0.787 10.291 1.00 98.44 86 ARG A N 1
ATOM 633 C CA . ARG A 1 86 ? 7.174 -0.175 10.275 1.00 98.44 86 ARG A CA 1
ATOM 634 C C . ARG A 1 86 ? 7.799 -0.323 8.895 1.00 98.44 86 ARG A C 1
ATOM 636 O O . ARG A 1 86 ? 8.379 -1.361 8.593 1.00 98.44 86 ARG A O 1
ATOM 643 N N . VAL A 1 87 ? 7.687 0.703 8.056 1.00 98.50 87 VAL A N 1
ATOM 644 C CA . VAL A 1 87 ? 8.218 0.691 6.692 1.00 98.50 87 VAL A CA 1
ATOM 645 C C . VAL A 1 87 ? 8.762 2.045 6.275 1.00 98.50 87 VAL A C 1
ATOM 647 O O . VAL A 1 87 ? 8.211 3.090 6.618 1.00 98.50 87 VAL A O 1
ATOM 650 N N . ARG A 1 88 ? 9.817 2.023 5.462 1.00 98.25 88 ARG A N 1
ATOM 651 C CA . ARG A 1 88 ? 10.277 3.179 4.685 1.00 98.25 88 ARG A CA 1
ATOM 652 C C . ARG A 1 88 ? 10.554 2.791 3.239 1.00 98.25 88 ARG A C 1
ATOM 654 O O . ARG A 1 88 ? 10.867 1.639 2.938 1.00 98.25 88 ARG A O 1
ATOM 661 N N . LYS A 1 89 ? 10.500 3.783 2.350 1.00 97.94 89 LYS A N 1
ATOM 662 C CA . LYS A 1 89 ? 11.061 3.674 1.003 1.00 97.94 89 LYS A CA 1
ATOM 663 C C . LYS A 1 89 ? 12.567 3.922 1.084 1.00 97.94 89 LYS A C 1
ATOM 665 O O . LYS A 1 89 ? 13.009 5.004 1.461 1.00 97.94 89 LYS A O 1
ATOM 670 N N . ASP A 1 90 ? 13.348 2.916 0.733 1.00 97.81 90 ASP A N 1
ATOM 671 C CA . ASP A 1 90 ? 14.755 3.062 0.400 1.00 97.81 90 ASP A CA 1
ATOM 672 C C . ASP A 1 90 ? 14.865 3.574 -1.040 1.00 97.81 90 ASP A C 1
ATOM 674 O O . ASP A 1 90 ? 14.537 2.862 -1.995 1.00 97.81 90 ASP A O 1
ATOM 678 N N . VAL A 1 91 ? 15.221 4.850 -1.186 1.00 96.31 91 VAL A N 1
ATOM 679 C CA . VAL A 1 91 ? 15.302 5.509 -2.496 1.00 96.31 91 VAL A CA 1
ATOM 680 C C . VAL A 1 91 ? 16.542 5.044 -3.255 1.00 96.31 91 VAL A C 1
ATOM 682 O O . VAL A 1 91 ? 16.445 4.782 -4.449 1.00 96.31 91 VAL A O 1
ATOM 685 N N . GLU A 1 92 ? 17.669 4.870 -2.562 1.00 97.19 92 GLU A N 1
ATOM 686 C CA . GLU A 1 92 ? 18.937 4.442 -3.161 1.00 97.19 92 GLU A CA 1
ATOM 687 C C . GLU A 1 92 ? 18.826 3.029 -3.744 1.00 97.19 92 GLU A C 1
ATOM 689 O O . GLU A 1 92 ? 19.198 2.794 -4.891 1.00 97.19 92 GLU A O 1
ATOM 694 N N . GLN A 1 93 ? 18.232 2.104 -2.987 1.00 96.44 93 GLN A N 1
ATOM 695 C CA . GLN A 1 93 ? 18.036 0.712 -3.413 1.00 96.44 93 GLN A CA 1
ATOM 696 C C . GLN A 1 93 ? 16.697 0.475 -4.130 1.00 96.44 93 GLN A C 1
ATOM 698 O O . GLN A 1 93 ? 16.330 -0.665 -4.421 1.00 96.44 93 GLN A O 1
ATOM 703 N N . ASN A 1 94 ? 15.934 1.542 -4.375 1.00 96.00 94 ASN A N 1
ATOM 704 C CA . ASN A 1 94 ? 14.610 1.531 -4.990 1.00 96.00 94 ASN A CA 1
ATOM 705 C C . ASN A 1 94 ? 13.648 0.459 -4.428 1.00 96.00 94 ASN A C 1
ATOM 707 O O . ASN A 1 94 ? 12.915 -0.184 -5.175 1.00 96.00 94 ASN A O 1
ATOM 711 N N . ARG A 1 95 ? 13.572 0.281 -3.107 1.00 97.62 95 ARG A N 1
ATOM 712 C CA . ARG A 1 95 ? 12.751 -0.775 -2.475 1.00 97.62 95 ARG A CA 1
ATOM 713 C C . ARG A 1 95 ? 12.113 -0.322 -1.171 1.00 97.62 95 ARG A C 1
ATOM 715 O O . ARG A 1 95 ? 12.552 0.645 -0.567 1.00 97.62 95 ARG A O 1
ATOM 722 N N . PHE A 1 96 ? 11.086 -1.022 -0.723 1.00 98.44 96 PHE A N 1
ATOM 723 C CA . PHE A 1 96 ? 10.539 -0.875 0.619 1.00 98.44 96 PHE A CA 1
ATOM 724 C C . PHE A 1 96 ? 11.277 -1.816 1.571 1.00 98.44 96 PHE A C 1
ATOM 726 O O . PHE A 1 96 ? 11.629 -2.946 1.210 1.00 98.44 96 PHE A O 1
ATOM 733 N N . VAL A 1 97 ? 11.560 -1.319 2.770 1.00 98.25 97 VAL A N 1
ATOM 734 C CA . VAL A 1 97 ? 12.241 -2.067 3.831 1.00 98.25 97 VAL A CA 1
ATOM 735 C C . VAL A 1 97 ? 11.591 -1.777 5.172 1.00 98.25 97 VAL A C 1
ATOM 737 O O . VAL A 1 97 ? 11.045 -0.688 5.381 1.00 98.25 97 VAL A O 1
ATOM 740 N N . SER A 1 98 ? 11.681 -2.748 6.076 1.00 97.69 98 SER A N 1
ATOM 741 C CA . SER A 1 98 ? 11.308 -2.558 7.472 1.00 97.69 98 SER A CA 1
ATOM 742 C C . SER A 1 98 ? 12.154 -1.459 8.116 1.00 97.69 98 SER A C 1
ATOM 744 O O . SER A 1 98 ? 13.323 -1.281 7.761 1.00 97.69 98 SER A O 1
ATOM 746 N N . LEU A 1 99 ? 11.537 -0.724 9.041 1.00 94.81 99 LEU A N 1
ATOM 747 C CA . LEU A 1 99 ? 12.224 0.221 9.925 1.00 94.81 99 LEU A CA 1
ATOM 748 C C . LEU A 1 99 ? 13.015 -0.489 11.025 1.00 94.81 99 LEU A C 1
ATOM 750 O O . LEU A 1 99 ? 12.540 -1.550 11.493 1.00 94.81 99 LEU A O 1
#

Mean predicted aligned error: 2.49 Å

Secondary structure (DSSP, 8-state):
-HHHHHHHH---SEEEEE--STTHHHHHHHHTT-TT-EEEEE--SS-TTSTT-SHHHHHHHHHHHHHHSPSEEEEEETTEEEETTSEEEETTTTEEEE-

Nearest PDB structures (foldseek):
  8upc-assembly1_B-2  TM=9.486E-01  e=7.120E-11  Rhodospirillum rubrum ATCC 11170
  8uow-assembly1_C  TM=9.519E-01  e=2.036E-10  Rhodospirillum rubrum ATCC 11170
  8upc-assembly1_A-2  TM=9.449E-01  e=2.479E-10  Rhodospirillum rubrum ATCC 11170
  8up6-assembly1_A  TM=9.535E-01  e=3.442E-10  Rhodospirillum rubrum ATCC 11170
  8uor-assembly1_A  TM=9.493E-01  e=3.675E-10  Rhodospirillum rubrum ATCC 11170

pLDDT: mean 96.53, std 4.77, range [55.41, 98.88]

InterPro domains:
  IPR006034 Asparaginase/glutaminase-like [PIRSF001220] (2-89)
  IPR006034 Asparaginase/glutaminase-like [PS51732] (1-99)
  IPR006034 Asparaginase/glutaminase-like [PTHR11707] (3-89)
  IPR027474 L-asparaginase, N-terminal [PF00710] (2-89)
  IPR036152 Asparaginase/glutaminase-like superfamily [SSF53774] (7-90)
  IPR037152 L-asparaginase, N-terminal domain superfamily [G3DSA:3.40.50.1170] (1-98)

Sequence (99 aa):
QTVKQAVKACHAHKIIITHGTDTMVATASVLAEIPEKTIVLTGALQPALFKNSDAMFNIGAAITAVQTLKPGVYVTMNDQVFAHDRVRKDVEQNRFVSL